Protein AF-A0A959EAC5-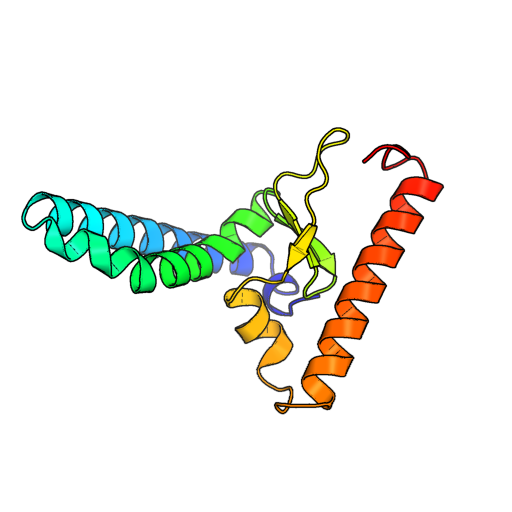F1 (afdb_monomer_lite)

Radius of gyration: 17.31 Å; chains: 1; bounding box: 41×36×44 Å

Structure (mmCIF, N/CA/C/O backbone):
data_AF-A0A959EAC5-F1
#
_entry.id   AF-A0A959EAC5-F1
#
loop_
_atom_site.group_PDB
_atom_site.id
_atom_site.type_symbol
_atom_site.label_atom_id
_atom_site.label_alt_id
_atom_site.label_comp_id
_atom_site.label_asym_id
_atom_site.label_entity_id
_atom_site.label_seq_id
_atom_site.pdbx_PDB_ins_code
_atom_site.Cartn_x
_atom_site.Cartn_y
_atom_site.Cartn_z
_atom_site.occupancy
_atom_site.B_iso_or_equiv
_atom_site.auth_seq_id
_atom_site.auth_comp_id
_atom_site.auth_asym_id
_atom_site.auth_atom_id
_atom_site.pdbx_PDB_model_num
ATOM 1 N N . MET A 1 1 ? -7.072 -6.887 10.159 1.00 77.56 1 MET A N 1
ATOM 2 C CA . MET A 1 1 ? -5.775 -6.319 9.727 1.00 77.56 1 MET A CA 1
ATOM 3 C C . MET A 1 1 ? -5.004 -7.340 8.891 1.00 77.56 1 MET A C 1
ATOM 5 O O . MET A 1 1 ? -5.281 -8.531 9.018 1.00 77.56 1 MET A O 1
ATOM 9 N N . ASN A 1 2 ? -4.082 -6.907 8.026 1.00 88.56 2 ASN A N 1
ATOM 10 C CA . ASN A 1 2 ? -3.206 -7.798 7.253 1.00 88.56 2 ASN A CA 1
ATOM 11 C C . ASN A 1 2 ? -2.317 -8.630 8.210 1.00 88.56 2 ASN A C 1
ATOM 13 O O . ASN A 1 2 ? -1.703 -8.079 9.122 1.00 88.56 2 ASN A O 1
ATOM 17 N N . ARG A 1 3 ? -2.283 -9.964 8.029 1.00 91.44 3 ARG A N 1
ATOM 18 C CA . ARG A 1 3 ? -1.596 -10.911 8.937 1.00 91.44 3 ARG A CA 1
ATOM 19 C C . ARG A 1 3 ? -0.088 -10.688 9.021 1.00 91.44 3 ARG A C 1
ATOM 21 O O . ARG A 1 3 ? 0.509 -11.057 10.023 1.00 91.44 3 ARG A O 1
ATOM 28 N N . PHE A 1 4 ? 0.515 -10.093 7.993 1.00 94.31 4 PHE A N 1
ATOM 29 C CA . PHE A 1 4 ? 1.922 -9.698 8.027 1.00 94.31 4 PHE A CA 1
ATOM 30 C C . PHE A 1 4 ? 2.214 -8.785 9.228 1.00 94.31 4 PHE A C 1
ATOM 32 O O . PHE A 1 4 ? 3.123 -9.058 10.005 1.00 94.31 4 PHE A O 1
ATOM 39 N N . TYR A 1 5 ? 1.358 -7.788 9.469 1.00 94.25 5 TYR A N 1
ATOM 40 C CA . TYR A 1 5 ? 1.528 -6.834 10.571 1.00 94.25 5 TYR A CA 1
ATOM 41 C C . TYR A 1 5 ? 1.115 -7.381 11.949 1.00 94.25 5 TYR A C 1
ATOM 43 O O . TYR A 1 5 ? 1.137 -6.651 12.935 1.00 94.25 5 TYR A O 1
ATOM 51 N N . GLN A 1 6 ? 0.726 -8.657 12.031 1.00 93.94 6 GLN A N 1
ATOM 52 C CA . GLN A 1 6 ? 0.469 -9.364 13.294 1.00 93.94 6 GLN A CA 1
ATOM 53 C C . GLN A 1 6 ? 1.678 -10.198 13.746 1.00 93.94 6 GLN A C 1
ATOM 55 O O . GLN A 1 6 ? 1.641 -10.813 14.809 1.00 93.94 6 GLN A O 1
ATOM 60 N N . GLN A 1 7 ? 2.737 -10.263 12.933 1.00 95.06 7 GLN A N 1
ATOM 61 C CA . GLN A 1 7 ? 3.972 -10.967 13.273 1.00 95.06 7 GLN A CA 1
ATOM 62 C C . GLN A 1 7 ? 4.808 -10.171 14.284 1.00 95.06 7 GLN A C 1
ATOM 64 O O . GLN A 1 7 ? 4.512 -9.018 14.589 1.00 95.06 7 GLN A O 1
ATOM 69 N N . ASN A 1 8 ? 5.893 -10.767 14.785 1.00 97.44 8 ASN A N 1
ATOM 70 C CA . ASN A 1 8 ? 6.855 -10.048 15.618 1.00 97.44 8 ASN A CA 1
ATOM 71 C C . ASN A 1 8 ? 7.402 -8.814 14.874 1.00 97.44 8 ASN A C 1
ATOM 73 O O . ASN A 1 8 ? 7.769 -8.912 13.703 1.00 97.44 8 ASN A O 1
ATOM 77 N N . ILE A 1 9 ? 7.486 -7.673 15.561 1.00 97.31 9 ILE A N 1
ATOM 78 C CA . ILE A 1 9 ? 7.908 -6.396 14.969 1.00 97.31 9 ILE A CA 1
ATOM 79 C C . ILE A 1 9 ? 9.303 -6.457 14.323 1.00 97.31 9 ILE A C 1
ATOM 81 O O . ILE A 1 9 ? 9.515 -5.846 13.280 1.00 97.31 9 ILE A O 1
ATOM 85 N N . LEU A 1 10 ? 10.230 -7.253 14.867 1.00 98.06 10 LEU A N 1
ATOM 86 C CA . LEU A 1 10 ? 11.561 -7.455 14.284 1.00 98.06 10 LEU A CA 1
ATOM 87 C C . LEU A 1 10 ? 11.482 -8.196 12.945 1.00 98.06 10 LEU A C 1
ATOM 89 O O . LEU A 1 10 ? 12.185 -7.837 12.006 1.00 98.06 10 LEU A O 1
ATOM 93 N N . ILE A 1 11 ? 10.595 -9.192 12.831 1.00 98.00 11 ILE A N 1
ATOM 94 C CA . ILE A 1 11 ? 10.355 -9.912 11.571 1.00 98.00 11 ILE A CA 1
ATOM 95 C C . ILE A 1 11 ? 9.734 -8.968 10.537 1.00 98.00 11 ILE A C 1
ATOM 97 O O . ILE A 1 11 ? 10.156 -8.967 9.381 1.00 98.00 11 ILE A O 1
ATOM 101 N N . GLN A 1 12 ? 8.771 -8.138 10.954 1.00 98.06 12 GLN A N 1
ATOM 102 C CA . GLN A 1 12 ? 8.153 -7.150 10.069 1.00 98.06 12 GLN A CA 1
ATOM 103 C C . GLN A 1 12 ? 9.202 -6.193 9.492 1.00 98.06 12 GLN A C 1
ATOM 105 O O . GLN A 1 12 ? 9.268 -6.035 8.274 1.00 98.06 12 GLN A O 1
ATOM 110 N N . TRP A 1 13 ? 10.052 -5.608 10.344 1.00 98.56 13 TRP A N 1
ATOM 111 C CA . TRP A 1 13 ? 11.128 -4.714 9.911 1.00 98.56 13 TRP A CA 1
ATOM 112 C C . TRP A 1 13 ? 12.173 -5.414 9.050 1.00 98.56 13 TRP A C 1
ATOM 114 O O . TRP A 1 13 ? 12.571 -4.854 8.033 1.00 98.56 13 TRP A O 1
ATOM 124 N N . ALA A 1 14 ? 12.588 -6.633 9.404 1.00 98.44 14 ALA A N 1
ATOM 125 C CA . ALA A 1 14 ? 13.559 -7.387 8.615 1.00 98.44 14 ALA A CA 1
ATOM 126 C C . ALA A 1 14 ? 13.055 -7.623 7.181 1.00 98.44 14 ALA A C 1
ATOM 128 O O . ALA A 1 14 ? 13.769 -7.341 6.219 1.00 98.44 14 ALA A O 1
ATOM 129 N N . ILE A 1 15 ? 11.805 -8.074 7.030 1.00 98.38 15 ILE A N 1
ATOM 130 C CA . ILE A 1 15 ? 11.192 -8.299 5.714 1.00 98.38 15 ILE A CA 1
ATOM 131 C C . ILE A 1 15 ? 10.990 -6.972 4.974 1.00 98.38 15 ILE A C 1
ATOM 133 O O . ILE A 1 15 ? 11.333 -6.872 3.797 1.00 98.38 15 ILE A O 1
ATOM 137 N N . ALA A 1 16 ? 10.465 -5.946 5.650 1.00 98.50 16 ALA A N 1
ATOM 138 C CA . ALA A 1 16 ? 10.210 -4.645 5.041 1.00 98.50 16 ALA A CA 1
ATOM 139 C C . ALA A 1 16 ? 11.497 -3.979 4.538 1.00 98.50 16 ALA A C 1
ATOM 141 O O . ALA A 1 16 ? 11.518 -3.466 3.422 1.00 98.50 16 ALA A O 1
ATOM 142 N N . LEU A 1 17 ? 12.575 -4.022 5.324 1.00 98.69 17 LEU A N 1
ATOM 143 C CA . LEU A 1 17 ? 13.864 -3.454 4.945 1.00 98.69 17 LEU A CA 1
ATOM 144 C C . LEU A 1 17 ? 14.492 -4.233 3.788 1.00 98.69 17 LEU A C 1
ATOM 146 O O . LEU A 1 17 ? 14.976 -3.621 2.843 1.00 98.69 17 LEU A O 1
ATOM 150 N N . PHE A 1 18 ? 14.429 -5.568 3.816 1.00 98.69 18 PHE A N 1
ATOM 151 C CA . PHE A 1 18 ? 14.894 -6.395 2.703 1.00 98.69 18 PHE A CA 1
ATOM 152 C C . PHE A 1 18 ? 14.160 -6.056 1.396 1.00 98.69 18 PHE A C 1
ATOM 154 O O . PHE A 1 18 ? 14.800 -5.787 0.380 1.00 98.69 18 PHE A O 1
ATOM 161 N N . MET A 1 19 ? 12.822 -6.008 1.425 1.00 98.69 19 MET A N 1
ATOM 162 C CA . MET A 1 19 ? 12.010 -5.652 0.255 1.00 98.69 19 MET A CA 1
ATOM 163 C C . MET A 1 19 ? 12.306 -4.229 -0.234 1.00 98.69 19 MET A C 1
ATOM 165 O O . MET A 1 19 ? 12.425 -4.009 -1.438 1.00 98.69 19 MET A O 1
ATOM 169 N N . PHE A 1 20 ? 12.468 -3.273 0.683 1.00 98.69 20 PHE A N 1
ATOM 170 C CA . PHE A 1 20 ? 12.763 -1.883 0.345 1.00 98.69 20 PHE A CA 1
ATOM 171 C C . PHE A 1 20 ? 14.161 -1.708 -0.265 1.00 98.69 20 PHE A C 1
ATOM 173 O O . PHE A 1 20 ? 14.309 -1.020 -1.269 1.00 98.69 20 PHE A O 1
ATOM 180 N N . LEU A 1 21 ? 15.186 -2.371 0.274 1.00 98.62 21 LEU A N 1
ATOM 181 C CA . LEU A 1 21 ? 16.530 -2.355 -0.313 1.00 98.62 21 LEU A CA 1
ATOM 182 C C . LEU A 1 21 ? 16.540 -2.998 -1.703 1.00 98.62 21 LEU A C 1
ATOM 184 O O . LEU A 1 21 ? 17.135 -2.452 -2.630 1.00 98.62 21 LEU A O 1
ATOM 188 N N . PHE A 1 22 ? 15.830 -4.116 -1.873 1.00 98.62 22 PHE A N 1
ATOM 189 C CA . PHE A 1 22 ? 15.675 -4.748 -3.181 1.00 98.62 22 PHE A CA 1
ATOM 190 C C . PHE A 1 22 ? 14.978 -3.821 -4.188 1.00 98.62 22 PHE A C 1
ATOM 192 O O . PHE A 1 22 ? 15.409 -3.716 -5.334 1.00 98.62 22 PHE A O 1
ATOM 199 N N . MET A 1 23 ? 13.956 -3.083 -3.747 1.00 98.38 23 MET A N 1
ATOM 200 C CA . MET A 1 23 ? 13.284 -2.055 -4.545 1.00 98.38 23 MET A CA 1
ATOM 201 C C . MET A 1 23 ? 14.251 -0.961 -5.011 1.00 98.38 23 MET A C 1
ATOM 203 O O . MET A 1 23 ? 14.250 -0.633 -6.195 1.00 98.38 23 MET A O 1
ATOM 207 N N . LEU A 1 24 ? 15.109 -0.442 -4.124 1.00 98.38 24 LEU A N 1
ATOM 208 C CA . LEU A 1 24 ? 16.095 0.585 -4.483 1.00 98.38 24 LEU A CA 1
ATOM 209 C C . LEU A 1 24 ? 17.101 0.083 -5.526 1.00 98.38 24 LEU A C 1
ATOM 211 O O . LEU A 1 24 ? 17.419 0.814 -6.461 1.00 98.38 24 LEU A O 1
ATOM 215 N N . ILE A 1 25 ? 17.563 -1.166 -5.399 1.00 98.44 25 ILE A N 1
ATOM 216 C CA . ILE A 1 25 ? 18.467 -1.792 -6.376 1.00 98.44 25 ILE A CA 1
ATOM 217 C C . ILE A 1 25 ? 17.775 -1.918 -7.738 1.00 98.44 25 ILE A C 1
ATOM 219 O O . ILE A 1 25 ? 18.346 -1.515 -8.750 1.00 98.44 25 ILE A O 1
ATOM 223 N N . LEU A 1 26 ? 16.538 -2.429 -7.770 1.00 98.00 26 LEU A N 1
ATOM 224 C CA . LEU A 1 26 ? 15.763 -2.555 -9.008 1.00 98.00 26 LEU A CA 1
ATOM 225 C C . LEU A 1 26 ? 15.500 -1.199 -9.668 1.00 98.00 26 LEU A C 1
ATOM 227 O O . LEU A 1 26 ? 15.659 -1.068 -10.878 1.00 98.00 26 LEU A O 1
ATOM 231 N N . MET A 1 27 ? 15.116 -0.194 -8.879 1.00 97.88 27 MET A N 1
ATOM 232 C CA . MET A 1 27 ? 14.874 1.159 -9.371 1.00 97.88 27 MET A CA 1
ATOM 233 C C . MET A 1 27 ? 16.153 1.773 -9.947 1.00 97.88 27 MET A C 1
ATOM 235 O O . MET A 1 27 ? 16.115 2.321 -11.043 1.00 97.88 27 MET A O 1
ATOM 239 N N . GLY A 1 28 ? 17.282 1.650 -9.242 1.00 97.94 28 GLY A N 1
ATOM 240 C CA . GLY A 1 28 ? 18.577 2.135 -9.717 1.00 97.94 28 GLY A CA 1
ATOM 241 C C . GLY A 1 28 ? 18.990 1.475 -11.032 1.00 97.94 28 GLY A C 1
ATOM 242 O O . GLY A 1 28 ? 19.302 2.176 -11.989 1.00 97.94 28 GLY A O 1
ATOM 243 N N . ALA A 1 29 ? 18.903 0.144 -11.111 1.00 97.44 29 ALA A N 1
ATOM 244 C CA . ALA A 1 29 ? 19.224 -0.604 -12.325 1.00 97.44 29 ALA A CA 1
ATOM 245 C C . ALA A 1 29 ? 18.341 -0.192 -13.514 1.00 97.44 29 ALA A C 1
ATOM 247 O O . ALA A 1 29 ? 18.853 0.040 -14.609 1.00 97.44 29 ALA A O 1
ATOM 248 N N . TRP A 1 30 ? 17.029 -0.049 -13.297 1.00 97.75 30 TRP A N 1
ATOM 249 C CA . TRP A 1 30 ? 16.109 0.393 -14.343 1.00 97.75 30 TRP A CA 1
ATOM 250 C C . TRP A 1 30 ? 16.412 1.819 -14.810 1.00 97.75 30 TRP A C 1
ATOM 252 O O . TRP A 1 30 ? 16.464 2.059 -16.011 1.00 97.75 30 TRP A O 1
ATOM 262 N N . LEU A 1 31 ? 16.662 2.758 -13.892 1.00 97.44 31 LEU A N 1
ATOM 263 C CA . LEU A 1 31 ? 16.973 4.142 -14.257 1.00 97.44 31 LEU A CA 1
ATOM 264 C C . LEU A 1 31 ? 18.300 4.265 -15.014 1.00 97.44 31 LEU A C 1
ATOM 266 O O . LEU A 1 31 ? 18.373 5.041 -15.964 1.00 97.44 31 LEU A O 1
ATOM 270 N N . THR A 1 32 ? 19.326 3.497 -14.635 1.00 97.81 32 THR A N 1
ATOM 271 C CA . THR A 1 32 ? 20.594 3.450 -15.376 1.00 97.81 32 THR A CA 1
ATOM 272 C C . THR A 1 32 ? 20.377 2.912 -16.787 1.00 97.81 32 THR A C 1
ATOM 274 O O . THR A 1 32 ? 20.766 3.570 -17.748 1.00 97.81 32 THR A O 1
ATOM 277 N N . SER A 1 33 ? 19.678 1.784 -16.926 1.00 97.38 33 SER A N 1
ATOM 278 C CA . SER A 1 33 ? 19.379 1.181 -18.231 1.00 97.38 33 SER A CA 1
ATOM 279 C C . SER A 1 33 ? 18.554 2.128 -19.119 1.00 97.38 33 SER A C 1
ATOM 281 O O . SER A 1 33 ? 18.911 2.407 -20.263 1.00 97.38 33 SER A O 1
ATOM 283 N N . ALA A 1 34 ? 17.526 2.768 -18.551 1.00 97.44 34 ALA A N 1
ATOM 284 C CA . ALA A 1 34 ? 16.695 3.736 -19.263 1.00 97.44 34 ALA A CA 1
ATOM 285 C C . ALA A 1 34 ? 17.431 5.025 -19.658 1.00 97.44 34 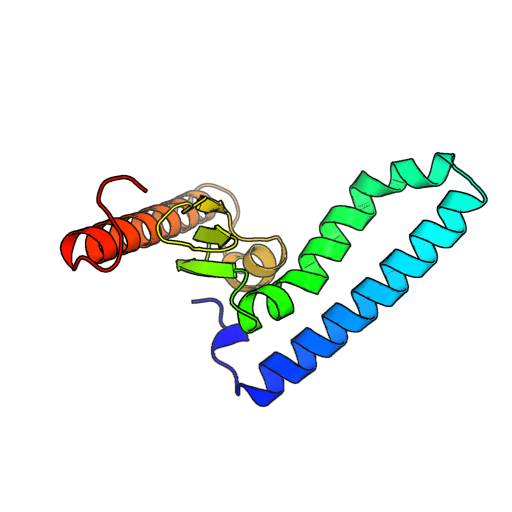ALA A C 1
ATOM 287 O O . ALA A 1 34 ? 17.036 5.682 -20.621 1.00 97.44 34 ALA A O 1
ATOM 288 N N . SER A 1 35 ? 18.504 5.386 -18.949 1.00 97.00 35 SER A N 1
ATOM 289 C CA . SER A 1 35 ? 19.345 6.525 -19.329 1.00 97.00 35 SER A CA 1
ATOM 290 C C . SER A 1 35 ? 20.201 6.240 -20.568 1.00 97.00 35 SER A C 1
ATOM 292 O O . SER A 1 35 ? 20.504 7.163 -21.321 1.00 97.00 35 SER A O 1
ATOM 294 N N . GLU A 1 36 ? 20.537 4.969 -20.812 1.00 97.75 36 GLU A N 1
ATOM 295 C CA . GLU A 1 36 ? 21.245 4.523 -22.018 1.00 97.75 36 GLU A CA 1
ATOM 296 C C . GLU A 1 36 ? 20.269 4.280 -23.179 1.00 97.75 36 GLU A C 1
ATOM 298 O O . GLU A 1 36 ? 20.578 4.581 -24.332 1.00 97.75 36 GLU A O 1
ATOM 303 N N . ASN A 1 37 ? 19.065 3.786 -22.874 1.00 97.12 37 ASN A N 1
ATOM 304 C CA . ASN A 1 37 ? 18.012 3.509 -23.844 1.00 97.12 37 ASN A CA 1
ATOM 305 C C . ASN A 1 37 ? 16.660 4.103 -23.398 1.00 97.12 37 ASN A C 1
ATOM 307 O O . ASN A 1 37 ? 15.884 3.438 -22.704 1.00 97.12 37 ASN A O 1
ATOM 311 N N . PRO A 1 38 ? 16.305 5.320 -23.854 1.00 96.12 38 PRO A N 1
ATOM 312 C CA . PRO A 1 38 ? 15.095 6.014 -23.405 1.00 96.12 38 PRO A CA 1
ATOM 313 C C . PRO A 1 38 ? 13.773 5.278 -23.671 1.00 96.12 38 PRO A C 1
ATOM 315 O O . PRO A 1 38 ? 12.769 5.569 -23.022 1.00 96.12 38 PRO A O 1
ATOM 318 N N . VAL A 1 39 ? 13.737 4.308 -24.593 1.00 97.81 39 VAL A N 1
ATOM 319 C CA . VAL A 1 39 ? 12.542 3.473 -24.818 1.00 97.81 39 VAL A CA 1
ATOM 320 C C . VAL A 1 39 ? 12.178 2.682 -23.557 1.00 97.81 39 VAL A C 1
ATOM 322 O O . VAL A 1 39 ? 11.002 2.423 -23.302 1.00 97.81 39 VAL A O 1
ATOM 325 N N . GLU A 1 40 ? 13.154 2.350 -22.715 1.00 97.19 40 GLU A N 1
ATOM 326 C CA . GLU A 1 40 ? 12.939 1.586 -21.485 1.00 97.19 40 GLU A CA 1
ATOM 327 C C . GLU A 1 40 ? 12.208 2.371 -20.395 1.00 97.19 40 GLU A C 1
ATOM 329 O O . GLU A 1 40 ? 11.677 1.761 -19.463 1.00 97.19 40 GLU A O 1
ATOM 334 N N . TYR A 1 41 ? 12.062 3.695 -20.523 1.00 97.00 41 TYR A N 1
ATOM 335 C CA . TYR A 1 41 ? 11.132 4.440 -19.672 1.00 97.00 41 TYR A CA 1
ATOM 336 C C . TYR A 1 41 ? 9.686 3.954 -19.836 1.00 97.00 41 TYR A C 1
ATOM 338 O O . TYR A 1 41 ? 8.904 4.048 -18.892 1.00 97.00 41 TYR A O 1
ATOM 346 N N . LEU A 1 42 ? 9.325 3.347 -20.975 1.00 97.69 42 LEU A N 1
ATOM 347 C CA . LEU A 1 42 ? 8.013 2.716 -21.153 1.00 97.69 42 LEU A CA 1
ATOM 348 C C . LEU A 1 42 ? 7.794 1.518 -20.215 1.00 97.69 42 LEU A C 1
ATOM 350 O O . LEU A 1 42 ? 6.650 1.155 -19.949 1.00 97.69 42 LEU A O 1
ATOM 354 N N . LEU A 1 43 ? 8.855 0.942 -19.637 1.00 96.69 43 LEU A N 1
ATOM 355 C CA . LEU A 1 43 ? 8.732 -0.104 -18.619 1.00 96.69 43 LEU A CA 1
ATOM 356 C C . LEU A 1 43 ? 8.169 0.426 -17.289 1.00 96.69 43 LEU A C 1
ATOM 358 O O . LEU A 1 43 ? 7.892 -0.373 -16.396 1.00 96.69 43 LEU A O 1
ATOM 362 N N . VAL A 1 44 ? 7.914 1.736 -17.163 1.00 96.56 44 VAL A N 1
ATOM 363 C CA . VAL A 1 44 ? 7.224 2.354 -16.018 1.00 96.56 44 VAL A CA 1
ATOM 364 C C . VAL A 1 44 ? 5.924 1.629 -15.657 1.00 96.56 44 VAL A C 1
ATOM 366 O O . VAL A 1 44 ? 5.646 1.426 -14.477 1.00 96.56 44 VAL A O 1
ATOM 369 N N . PHE A 1 45 ? 5.168 1.149 -16.651 1.00 96.06 45 PHE A N 1
ATOM 370 C CA . PHE A 1 45 ? 3.912 0.423 -16.433 1.00 96.06 45 PHE A CA 1
ATOM 371 C C . PHE A 1 45 ? 4.100 -0.946 -15.762 1.00 96.06 45 PHE A C 1
ATOM 373 O O . PHE A 1 45 ? 3.156 -1.475 -15.179 1.00 96.06 45 PHE A O 1
ATOM 380 N N . LEU A 1 46 ? 5.308 -1.510 -15.823 1.00 94.88 46 LEU A N 1
ATOM 381 C CA . LEU A 1 46 ? 5.672 -2.768 -15.171 1.00 94.88 46 LEU A CA 1
ATOM 382 C C . LEU A 1 46 ? 6.413 -2.518 -13.857 1.00 94.88 46 LEU A C 1
ATOM 384 O O . LEU A 1 46 ? 6.081 -3.122 -12.837 1.00 94.88 46 LEU A O 1
ATOM 388 N N . PHE A 1 47 ? 7.391 -1.609 -13.860 1.00 96.06 47 PHE A N 1
ATOM 389 C CA . PHE A 1 47 ? 8.225 -1.353 -12.692 1.00 96.06 47 PHE A CA 1
ATOM 390 C C . PHE A 1 47 ? 7.465 -0.633 -11.586 1.00 96.06 47 PHE A C 1
ATOM 392 O O . PHE A 1 47 ? 7.561 -1.061 -10.443 1.00 96.06 47 PHE A O 1
ATOM 399 N N . VAL A 1 48 ? 6.669 0.401 -11.876 1.00 96.06 48 VAL A N 1
ATOM 400 C CA . VAL A 1 48 ? 5.998 1.174 -10.814 1.00 96.06 48 VAL A CA 1
ATOM 401 C C . VAL A 1 48 ? 5.122 0.295 -9.905 1.00 96.06 48 VAL A C 1
ATOM 403 O O . VAL A 1 48 ? 5.285 0.394 -8.686 1.00 96.06 48 VAL A O 1
ATOM 406 N N . PRO A 1 49 ? 4.270 -0.619 -10.417 1.00 96.44 49 PRO A N 1
ATOM 407 C CA . PRO A 1 49 ? 3.533 -1.556 -9.565 1.00 96.44 49 PRO 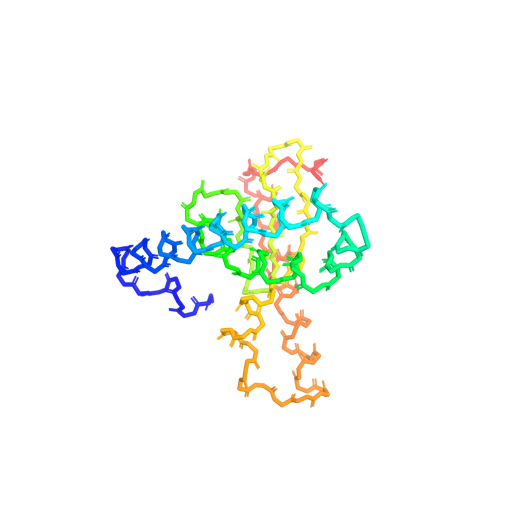A CA 1
ATOM 408 C C . PRO A 1 49 ? 4.428 -2.458 -8.704 1.00 96.44 49 PRO A C 1
ATOM 410 O O . PRO A 1 49 ? 4.101 -2.720 -7.545 1.00 96.44 49 PRO A O 1
ATOM 413 N N . VAL A 1 50 ? 5.560 -2.924 -9.244 1.00 98.00 50 VAL A N 1
ATOM 414 C CA . VAL A 1 50 ? 6.531 -3.754 -8.510 1.00 98.00 50 VAL A CA 1
ATOM 415 C C . VAL A 1 50 ? 7.214 -2.941 -7.410 1.00 98.00 50 VAL A C 1
ATOM 417 O O . VAL A 1 50 ? 7.290 -3.394 -6.269 1.00 98.00 50 VAL A O 1
ATOM 420 N N . LEU A 1 51 ? 7.657 -1.721 -7.717 1.00 97.94 51 LEU A N 1
ATOM 421 C CA . LEU A 1 51 ? 8.291 -0.833 -6.745 1.00 97.94 51 LEU A CA 1
ATOM 422 C C . LEU A 1 51 ? 7.313 -0.467 -5.616 1.00 97.94 51 LEU A C 1
ATOM 424 O O . LEU A 1 51 ? 7.687 -0.533 -4.447 1.00 97.94 51 LEU A O 1
ATOM 428 N N . GLN A 1 52 ? 6.046 -0.171 -5.939 1.00 96.69 52 GLN A N 1
ATOM 429 C CA . GLN A 1 52 ? 4.995 0.083 -4.945 1.00 96.69 52 GLN A CA 1
ATOM 430 C C . GLN A 1 52 ? 4.732 -1.147 -4.057 1.00 96.69 52 GLN A C 1
ATOM 432 O O . GLN A 1 52 ? 4.591 -1.024 -2.837 1.00 96.69 52 GLN A O 1
ATOM 437 N N . PHE A 1 53 ? 4.672 -2.344 -4.650 1.00 98.19 53 PHE A N 1
ATOM 438 C CA . PHE A 1 53 ? 4.489 -3.589 -3.901 1.00 98.19 53 PHE A CA 1
ATOM 439 C C . PHE A 1 53 ? 5.610 -3.783 -2.872 1.00 98.19 53 PHE A C 1
ATOM 441 O O . PHE A 1 53 ? 5.346 -4.071 -1.704 1.00 98.19 53 PHE A O 1
ATOM 448 N N . LEU A 1 54 ? 6.861 -3.595 -3.301 1.00 98.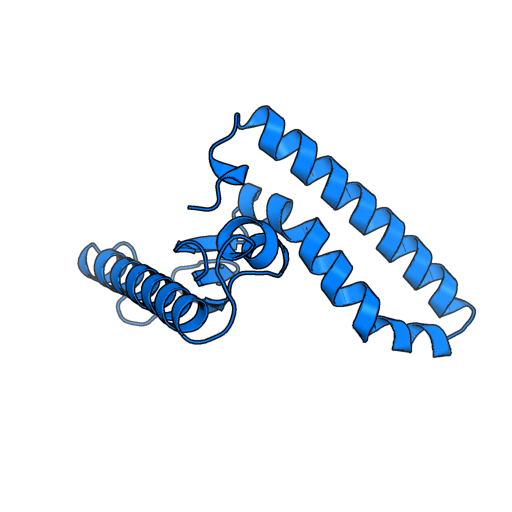50 54 LEU A N 1
ATOM 449 C CA . LEU A 1 54 ? 8.040 -3.793 -2.463 1.00 98.50 54 LEU A CA 1
ATOM 450 C C . LEU A 1 54 ? 8.181 -2.729 -1.363 1.00 98.50 54 LEU A C 1
ATOM 452 O O . LEU A 1 54 ? 8.665 -3.039 -0.276 1.00 98.50 54 LEU A O 1
ATOM 456 N N . SER A 1 55 ? 7.742 -1.493 -1.612 1.00 98.12 55 SER A N 1
ATOM 457 C CA . SER A 1 55 ? 7.841 -0.396 -0.642 1.00 98.12 55 SER A CA 1
ATOM 458 C C . SER A 1 55 ? 6.706 -0.362 0.387 1.00 98.12 55 SER A C 1
ATOM 460 O O . SER A 1 55 ? 6.896 0.183 1.476 1.00 98.12 55 SER A O 1
ATOM 462 N N . THR A 1 56 ? 5.549 -0.974 0.096 1.00 97.62 56 THR A N 1
ATOM 463 C CA . THR A 1 56 ? 4.352 -0.905 0.960 1.00 97.62 56 TH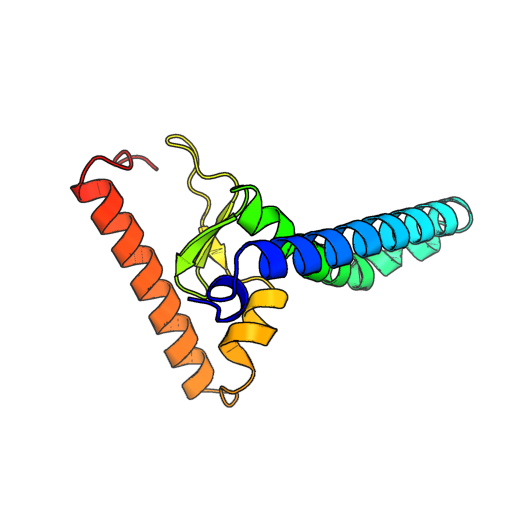R A CA 1
ATOM 464 C C . THR A 1 56 ? 4.629 -1.259 2.431 1.00 97.62 56 THR A C 1
ATOM 466 O O . THR A 1 56 ? 4.229 -0.483 3.306 1.00 97.62 56 THR A O 1
ATOM 469 N N . PRO A 1 57 ? 5.301 -2.382 2.767 1.00 97.75 57 PRO A N 1
ATOM 470 C CA . PRO A 1 57 ? 5.536 -2.746 4.164 1.00 97.75 57 PRO A CA 1
ATOM 471 C C . PRO A 1 57 ? 6.372 -1.710 4.910 1.00 97.75 57 PRO A C 1
ATOM 473 O O . PRO A 1 57 ? 6.055 -1.374 6.049 1.00 97.75 57 PRO A O 1
ATOM 476 N N . PHE A 1 58 ? 7.394 -1.169 4.247 1.00 98.38 58 PHE A N 1
ATOM 477 C CA . PHE A 1 58 ? 8.274 -0.154 4.811 1.00 98.38 58 PHE A CA 1
ATOM 478 C C . PHE A 1 58 ? 7.521 1.155 5.073 1.00 98.38 58 PHE A C 1
ATOM 480 O O . PHE A 1 58 ? 7.577 1.684 6.181 1.00 98.38 58 PHE A O 1
ATOM 487 N N . PHE A 1 59 ? 6.737 1.639 4.104 1.00 97.06 59 PHE A N 1
ATOM 488 C CA . PHE A 1 59 ? 5.946 2.864 4.269 1.00 97.06 59 PHE A CA 1
ATOM 489 C C . PHE A 1 59 ? 4.856 2.743 5.335 1.00 97.06 59 PHE A C 1
ATOM 491 O O . PHE A 1 59 ? 4.591 3.713 6.044 1.00 97.06 59 PHE A O 1
ATOM 498 N N . ARG A 1 60 ? 4.280 1.551 5.530 1.00 96.06 60 ARG A N 1
ATOM 499 C CA . ARG A 1 60 ? 3.418 1.289 6.688 1.00 96.06 60 ARG A CA 1
ATOM 500 C C . ARG A 1 60 ? 4.184 1.420 8.002 1.00 96.06 60 ARG A C 1
ATOM 502 O O . ARG A 1 60 ? 3.736 2.145 8.882 1.00 96.06 60 ARG A O 1
ATOM 509 N N . LEU A 1 61 ? 5.317 0.735 8.147 1.00 96.94 61 LEU A N 1
ATOM 510 C CA . LEU A 1 61 ? 6.074 0.731 9.405 1.00 96.94 61 LEU A CA 1
ATOM 511 C C . LEU A 1 61 ? 6.645 2.110 9.771 1.00 96.94 61 LEU A C 1
ATOM 513 O O . LEU A 1 61 ? 6.724 2.440 10.949 1.00 96.94 61 LEU A O 1
ATOM 517 N N . MET A 1 62 ? 6.975 2.931 8.773 1.00 96.38 62 MET A N 1
ATOM 518 C CA . MET A 1 62 ? 7.401 4.323 8.959 1.00 96.38 62 MET A CA 1
ATOM 519 C C . MET A 1 62 ? 6.248 5.295 9.269 1.00 96.38 62 MET A C 1
ATOM 521 O O . MET A 1 62 ? 6.500 6.473 9.499 1.00 96.38 62 MET A O 1
ATOM 525 N N . GLY A 1 63 ? 4.990 4.842 9.235 1.00 93.56 63 GLY A N 1
ATOM 526 C CA . GLY A 1 63 ? 3.817 5.689 9.474 1.00 93.56 63 GLY A CA 1
ATOM 527 C C . GLY A 1 63 ? 3.387 6.554 8.284 1.00 93.56 63 GLY A C 1
ATOM 528 O O . GLY A 1 63 ? 2.453 7.336 8.418 1.00 93.56 63 GLY A O 1
ATOM 529 N N . LEU A 1 64 ? 4.006 6.401 7.105 1.00 94.06 64 LEU A N 1
ATOM 530 C CA . LEU A 1 64 ? 3.531 7.068 5.886 1.00 94.06 64 LEU A CA 1
ATOM 531 C C . LEU A 1 64 ? 2.179 6.514 5.429 1.00 94.06 64 LEU A C 1
ATOM 533 O O . LEU A 1 64 ? 1.383 7.259 4.867 1.00 94.06 64 LEU A O 1
ATOM 537 N N . TYR A 1 65 ? 1.920 5.224 5.654 1.00 95.31 65 TYR A N 1
ATOM 538 C CA . TYR A 1 65 ? 0.630 4.595 5.370 1.00 95.31 65 TYR A CA 1
ATOM 539 C C . TYR A 1 65 ? -0.113 4.270 6.669 1.00 95.31 65 TYR A C 1
ATOM 541 O O . TYR A 1 65 ? 0.311 3.408 7.449 1.00 95.31 65 TYR A O 1
ATOM 549 N N . THR A 1 66 ? -1.269 4.901 6.871 1.00 94.62 66 THR A N 1
ATOM 550 C CA . THR A 1 66 ? -2.160 4.649 8.010 1.00 94.62 66 THR A CA 1
ATOM 551 C C . THR A 1 66 ? -3.339 3.789 7.572 1.00 94.62 66 THR A C 1
ATOM 553 O O . THR A 1 66 ? -4.091 4.188 6.699 1.00 94.62 66 THR A O 1
ATOM 556 N N . TYR A 1 67 ? -3.504 2.589 8.130 1.00 95.50 67 TYR A N 1
ATOM 557 C CA . TYR A 1 67 ? -4.611 1.695 7.773 1.00 95.50 67 TYR A CA 1
ATOM 558 C C . TYR A 1 67 ? -5.817 1.984 8.661 1.00 95.50 67 TYR A C 1
ATOM 560 O O . TYR A 1 67 ? -5.745 1.748 9.865 1.00 95.50 67 TYR A O 1
ATOM 568 N N . LEU A 1 68 ? -6.918 2.394 8.038 1.00 95.31 68 LEU A N 1
ATOM 569 C CA . LEU A 1 68 ? -8.244 2.497 8.656 1.00 95.31 68 LEU A CA 1
ATOM 570 C C . LEU A 1 68 ? -8.955 1.141 8.663 1.00 95.31 68 LEU A C 1
ATOM 572 O O . LEU A 1 68 ? -9.731 0.806 9.551 1.00 95.31 68 LEU A O 1
ATOM 576 N N . SER A 1 69 ? -8.678 0.324 7.648 1.00 96.75 69 SER A N 1
ATOM 577 C CA . SER A 1 69 ? -9.144 -1.053 7.543 1.00 96.75 69 SER A CA 1
ATOM 578 C C . SER A 1 69 ? -8.143 -1.878 6.726 1.00 96.75 69 SER A C 1
ATOM 580 O O . SER A 1 69 ? -7.182 -1.330 6.191 1.00 96.75 69 SER A O 1
ATOM 582 N N . PRO A 1 70 ? -8.321 -3.205 6.579 1.00 96.44 70 PRO A N 1
ATOM 583 C CA . PRO A 1 70 ? -7.400 -4.029 5.793 1.00 96.44 70 PRO A CA 1
ATOM 584 C C . PRO A 1 70 ? -7.209 -3.613 4.328 1.00 96.44 70 PRO A C 1
ATOM 586 O O . PRO A 1 70 ? -6.238 -4.064 3.735 1.00 96.44 70 PRO A O 1
ATOM 589 N N . MET A 1 71 ? -8.126 -2.826 3.750 1.00 96.69 71 MET A N 1
ATOM 590 C CA . MET A 1 71 ? -8.079 -2.383 2.348 1.00 96.69 71 MET A CA 1
ATOM 591 C C . MET A 1 71 ? -8.386 -0.884 2.178 1.00 96.69 71 MET A C 1
ATOM 593 O O . MET A 1 71 ? -8.641 -0.450 1.058 1.00 96.69 71 MET A O 1
ATOM 597 N N . LEU A 1 72 ? -8.384 -0.099 3.261 1.00 96.75 72 LEU A N 1
ATOM 598 C CA . LEU A 1 72 ? -8.519 1.357 3.205 1.00 96.75 72 LEU A CA 1
ATOM 599 C C . LEU A 1 72 ? -7.396 2.001 4.018 1.00 96.75 72 LEU A C 1
ATOM 601 O O . LEU A 1 72 ? -7.232 1.714 5.207 1.00 96.75 72 LEU A O 1
ATOM 605 N N . LEU A 1 73 ? -6.623 2.849 3.349 1.00 95.56 73 LEU A N 1
ATOM 606 C CA . LEU A 1 73 ? -5.454 3.536 3.874 1.00 95.56 73 LEU A CA 1
ATOM 607 C C . LEU A 1 73 ? -5.621 5.051 3.793 1.00 95.56 73 LEU A C 1
ATOM 609 O O . LEU A 1 73 ? -6.390 5.553 2.981 1.00 95.56 73 LEU A O 1
ATOM 613 N N . VAL A 1 74 ? -4.797 5.753 4.557 1.00 94.44 74 VAL A N 1
ATOM 614 C CA . VAL A 1 74 ? -4.515 7.180 4.432 1.00 94.44 74 VAL A CA 1
ATOM 615 C C . VAL A 1 74 ? -3.026 7.341 4.172 1.00 94.44 74 VAL A C 1
ATOM 617 O O . VAL A 1 74 ? -2.204 6.707 4.842 1.00 94.44 74 VAL A O 1
ATOM 620 N N . TYR A 1 75 ? -2.662 8.161 3.190 1.00 91.38 75 TYR A N 1
ATOM 621 C CA . TYR A 1 75 ? -1.261 8.459 2.889 1.00 91.38 75 TYR A CA 1
ATOM 622 C C . TYR A 1 75 ? -0.854 9.779 3.539 1.00 91.38 75 TYR A C 1
ATOM 624 O O . TYR A 1 75 ? -1.431 10.820 3.241 1.00 91.38 75 TYR A O 1
ATOM 632 N N . GLY A 1 76 ? 0.162 9.741 4.404 1.00 84.50 76 GLY A N 1
ATOM 633 C CA . GLY A 1 76 ? 0.682 10.927 5.084 1.00 84.50 76 GLY A CA 1
ATOM 634 C C . GLY A 1 76 ? -0.384 11.632 5.921 1.00 84.50 76 GLY A C 1
ATOM 635 O O . GLY A 1 76 ? -0.544 12.845 5.798 1.00 84.50 76 GLY A O 1
ATOM 636 N N . ALA A 1 77 ? -1.130 10.857 6.717 1.00 80.94 77 ALA A N 1
ATOM 637 C CA . ALA A 1 77 ? -2.238 11.350 7.527 1.00 80.94 77 ALA A CA 1
ATOM 638 C C . ALA A 1 77 ? -1.823 12.584 8.341 1.00 80.94 77 ALA A C 1
ATOM 640 O O . ALA A 1 77 ? -0.849 12.556 9.095 1.00 80.94 77 ALA A O 1
ATOM 641 N N . SER A 1 78 ? -2.571 13.671 8.178 1.00 81.06 78 SER A N 1
ATOM 642 C CA . SER A 1 78 ? -2.411 14.884 8.972 1.00 81.06 78 SER A CA 1
ATOM 643 C C . SER A 1 78 ? -3.774 15.538 9.200 1.00 81.06 78 SER A C 1
ATOM 645 O O . SER A 1 78 ? -4.674 15.344 8.382 1.00 81.06 78 SER A O 1
ATOM 647 N N . PRO A 1 79 ? -3.925 16.402 10.219 1.00 73.88 79 PRO A N 1
ATOM 648 C CA . PRO A 1 79 ? -5.180 17.124 10.452 1.00 73.88 79 PRO A CA 1
ATOM 649 C C . PRO A 1 79 ? -5.628 18.031 9.291 1.00 73.88 79 PRO A C 1
ATOM 651 O O . PRO A 1 79 ? -6.728 18.561 9.317 1.00 73.88 79 PRO A O 1
ATOM 654 N N . LYS A 1 80 ? -4.771 18.267 8.288 1.00 76.38 80 LYS A N 1
ATOM 655 C CA . LYS A 1 80 ? -5.081 19.091 7.106 1.00 76.38 80 LYS A CA 1
ATOM 656 C C . LYS A 1 80 ? -5.345 18.271 5.847 1.00 76.38 80 LYS A C 1
ATOM 658 O O . LYS A 1 80 ? -5.738 18.840 4.834 1.00 76.38 80 LYS A O 1
ATOM 663 N N . LYS A 1 81 ? -4.998 16.984 5.865 1.00 79.00 81 LYS A N 1
ATOM 664 C CA . LYS A 1 81 ? -4.974 16.142 4.675 1.00 79.00 81 LYS A CA 1
ATOM 665 C C . LYS A 1 81 ? -5.144 14.680 5.068 1.00 79.00 81 LYS A C 1
ATOM 667 O O . LYS A 1 81 ? -4.240 14.095 5.672 1.00 79.00 81 LYS A O 1
ATOM 672 N N . TYR A 1 82 ? -6.290 14.117 4.696 1.00 87.62 82 TYR A N 1
ATOM 673 C CA . TYR A 1 82 ? -6.700 12.752 5.025 1.00 87.62 82 TYR A CA 1
ATOM 674 C C . TYR A 1 82 ? -7.097 11.972 3.763 1.00 87.62 82 TYR A C 1
ATOM 676 O O . TYR A 1 82 ? -8.194 11.434 3.638 1.00 87.62 82 TYR A O 1
ATOM 684 N N . ASP A 1 83 ? -6.185 11.939 2.787 1.00 90.62 83 ASP A N 1
ATOM 685 C CA . ASP A 1 83 ? -6.430 11.325 1.480 1.00 90.62 83 ASP A CA 1
ATOM 686 C C . ASP A 1 83 ? -6.653 9.813 1.617 1.00 90.62 83 ASP A C 1
ATOM 688 O O . ASP A 1 83 ? -5.727 9.056 1.926 1.00 90.62 83 ASP A O 1
ATOM 692 N N . LEU A 1 84 ? -7.883 9.372 1.349 1.00 94.12 84 LEU A N 1
ATOM 693 C CA . LEU A 1 84 ? -8.249 7.961 1.356 1.00 94.12 84 LEU A CA 1
ATOM 694 C C . LEU A 1 84 ? -7.717 7.245 0.109 1.00 94.12 84 LEU A C 1
ATOM 696 O O . LEU A 1 84 ? -7.984 7.629 -1.030 1.00 94.12 84 LEU A O 1
ATOM 700 N N . HIS A 1 85 ? -7.035 6.128 0.332 1.00 95.19 85 HIS A N 1
ATOM 701 C CA . HIS A 1 85 ? -6.495 5.255 -0.700 1.00 95.19 85 HIS A CA 1
ATOM 702 C C . HIS A 1 85 ? -6.944 3.808 -0.490 1.00 95.19 85 HIS A C 1
ATOM 704 O O . HIS A 1 85 ? -7.124 3.334 0.630 1.00 95.19 85 HIS A O 1
ATOM 710 N N . ASN A 1 86 ? -7.109 3.075 -1.589 1.00 94.62 86 ASN A N 1
ATOM 711 C CA . ASN A 1 86 ? -7.350 1.633 -1.544 1.00 94.62 86 ASN A CA 1
ATOM 712 C C . ASN A 1 86 ? -6.090 0.877 -1.085 1.00 94.62 86 ASN A C 1
ATOM 714 O O . ASN A 1 86 ? -4.977 1.380 -1.235 1.00 94.62 86 ASN A O 1
ATOM 718 N N . GLY A 1 87 ? -6.279 -0.360 -0.615 1.00 94.75 87 GLY A N 1
ATOM 719 C CA . GLY A 1 87 ? -5.222 -1.344 -0.380 1.00 94.75 87 GLY A CA 1
ATOM 720 C C . GLY A 1 87 ? -4.239 -1.439 -1.544 1.00 94.75 87 GLY A C 1
ATOM 721 O O . GLY A 1 87 ? -4.642 -1.388 -2.712 1.00 94.75 87 GLY A O 1
ATOM 722 N N . THR A 1 88 ? -2.951 -1.604 -1.243 1.00 96.19 88 THR A N 1
ATOM 723 C CA . THR A 1 88 ? -1.939 -1.770 -2.292 1.00 96.19 88 THR A CA 1
ATOM 724 C C . THR A 1 88 ? -1.952 -3.199 -2.839 1.00 96.19 88 THR A C 1
ATOM 726 O O . THR A 1 88 ? -2.612 -4.097 -2.307 1.00 96.19 88 THR A O 1
ATOM 729 N N . SER A 1 89 ? -1.195 -3.458 -3.907 1.00 96.38 89 SER A N 1
ATOM 730 C CA . SER A 1 89 ? -1.004 -4.818 -4.432 1.00 96.38 89 SER A CA 1
ATOM 731 C C . SER A 1 89 ? -0.459 -5.795 -3.374 1.00 96.38 89 SER A C 1
ATOM 733 O O . SER A 1 89 ? -0.820 -6.976 -3.389 1.00 96.38 89 SER A O 1
ATOM 735 N N . PHE A 1 90 ? 0.334 -5.311 -2.409 1.00 97.62 90 PHE A N 1
ATOM 736 C CA . PHE A 1 90 ? 0.777 -6.096 -1.253 1.00 97.62 90 PHE A CA 1
ATOM 737 C C . PHE A 1 90 ? -0.413 -6.537 -0.394 1.00 97.62 90 PHE A C 1
ATOM 739 O O . PHE A 1 90 ? -0.536 -7.714 -0.049 1.00 97.62 90 PHE A O 1
ATOM 746 N N . ASP A 1 91 ? -1.344 -5.629 -0.111 1.00 96.81 91 ASP A N 1
ATOM 747 C CA . ASP A 1 91 ? -2.541 -5.940 0.671 1.00 96.81 91 ASP A CA 1
ATOM 748 C C . ASP A 1 91 ? -3.477 -6.887 -0.060 1.00 96.81 91 ASP A C 1
ATOM 750 O O . ASP A 1 91 ? -3.974 -7.840 0.539 1.00 96.81 91 ASP A O 1
ATOM 754 N N . TYR A 1 92 ? -3.652 -6.719 -1.371 1.00 95.88 92 TYR A N 1
ATOM 755 C CA . TYR A 1 92 ? -4.407 -7.679 -2.173 1.00 95.88 92 TYR A CA 1
ATOM 756 C C . TYR A 1 92 ? -3.833 -9.095 -2.050 1.00 95.88 92 TYR A C 1
ATOM 758 O O . TYR A 1 92 ? -4.582 -10.044 -1.787 1.00 95.88 92 TYR A O 1
ATOM 766 N N . LEU A 1 93 ? -2.511 -9.252 -2.158 1.00 95.94 93 LEU A N 1
ATOM 767 C CA . LEU A 1 93 ? -1.874 -10.555 -1.983 1.00 95.94 93 LEU A CA 1
ATOM 768 C C . LEU A 1 93 ? -2.085 -11.102 -0.565 1.00 95.94 93 LEU A C 1
ATOM 770 O O . LEU A 1 93 ? -2.380 -12.283 -0.383 1.00 95.94 93 LEU A O 1
ATOM 774 N N . MET A 1 94 ? -1.956 -10.271 0.463 1.00 95.69 94 MET A N 1
ATOM 775 C CA . MET A 1 94 ? -1.962 -10.760 1.841 1.00 95.69 94 MET A CA 1
ATOM 776 C C . MET A 1 94 ? -3.367 -10.955 2.423 1.00 95.69 94 MET A C 1
ATOM 778 O O . MET A 1 94 ? -3.591 -11.887 3.202 1.00 95.69 94 MET A O 1
ATOM 782 N N . VAL A 1 95 ? -4.326 -10.123 2.022 1.00 95.81 95 VAL A N 1
ATOM 783 C CA . VAL A 1 95 ? -5.693 -10.062 2.562 1.00 95.81 95 VAL A CA 1
ATOM 784 C C . VAL A 1 95 ? -6.698 -10.769 1.651 1.00 95.81 95 VAL A C 1
ATOM 786 O O . VAL A 1 95 ? -7.633 -11.424 2.137 1.00 95.81 95 VAL A O 1
ATOM 789 N N . MET A 1 96 ? -6.520 -10.672 0.331 1.00 95.19 96 MET A N 1
ATOM 790 C CA . MET A 1 96 ? -7.527 -11.111 -0.639 1.00 95.19 96 MET A CA 1
ATOM 791 C C . MET A 1 96 ? -7.212 -12.455 -1.305 1.00 95.19 96 MET A C 1
ATOM 793 O O . MET A 1 96 ? -8.155 -13.072 -1.790 1.00 95.19 96 MET A O 1
ATOM 797 N N . LYS A 1 97 ? -5.979 -12.991 -1.233 1.00 94.00 97 LYS A N 1
ATOM 798 C CA . LYS A 1 97 ? -5.562 -14.230 -1.943 1.00 94.00 97 LYS A CA 1
ATOM 799 C C . LYS A 1 97 ? -6.455 -15.467 -1.786 1.00 94.00 97 LYS A C 1
ATOM 801 O O . LYS A 1 97 ? -6.462 -16.321 -2.659 1.00 94.00 97 LYS A O 1
ATOM 806 N N . LYS A 1 98 ? -7.174 -15.603 -0.665 1.00 93.75 98 LYS A N 1
ATOM 807 C CA . LYS A 1 98 ? -8.085 -16.739 -0.402 1.00 93.75 98 LYS A CA 1
ATOM 808 C C . LYS A 1 98 ? -9.557 -16.417 -0.682 1.00 93.75 98 LYS A C 1
ATOM 810 O O . LYS A 1 98 ? -10.433 -17.159 -0.259 1.00 93.75 98 LYS A O 1
ATOM 815 N N . THR A 1 99 ? -9.838 -15.279 -1.308 1.00 95.69 99 THR A N 1
ATOM 816 C CA . THR A 1 99 ? -11.200 -14.811 -1.577 1.00 95.69 99 THR A CA 1
ATOM 817 C C . THR A 1 99 ? -11.511 -15.054 -3.041 1.00 95.69 99 THR A C 1
ATOM 819 O O . THR A 1 99 ? -10.847 -14.487 -3.907 1.00 95.69 99 THR A O 1
ATOM 822 N N . SER A 1 100 ? -12.518 -15.879 -3.319 1.00 95.88 100 SER A N 1
ATOM 823 C CA . SER A 1 100 ? -12.905 -16.200 -4.691 1.00 95.88 100 SER A CA 1
ATOM 824 C C . SER A 1 100 ? -13.324 -14.944 -5.467 1.00 95.88 100 SER A C 1
ATOM 826 O O . SER A 1 100 ? -14.032 -14.100 -4.900 1.00 95.88 100 SER A O 1
ATOM 828 N N . PRO A 1 101 ? -12.942 -14.820 -6.754 1.00 94.19 101 PRO A N 1
ATOM 829 C CA . PRO A 1 101 ? -13.369 -13.713 -7.604 1.00 94.19 101 PRO A CA 1
ATOM 830 C C . PRO A 1 101 ? -14.897 -13.559 -7.675 1.00 94.19 101 PRO A C 1
ATOM 832 O O . PRO A 1 101 ? -15.660 -14.496 -7.435 1.00 94.19 101 PRO A O 1
ATOM 835 N N . GLY A 1 102 ? -15.358 -12.357 -8.027 1.00 95.69 102 GLY A N 1
ATOM 836 C CA . GLY A 1 102 ? -16.780 -12.062 -8.211 1.00 95.69 102 GLY A CA 1
ATOM 837 C C . GLY A 1 102 ? -17.454 -11.513 -6.952 1.00 95.69 102 GLY A C 1
ATOM 838 O O . GLY A 1 102 ? -17.001 -10.538 -6.354 1.00 95.69 102 GLY A O 1
ATOM 839 N N . THR A 1 103 ? -18.615 -12.055 -6.585 1.00 97.50 103 THR A N 1
ATOM 840 C CA . THR A 1 103 ? -19.483 -11.450 -5.555 1.00 97.50 103 THR A CA 1
ATOM 841 C C . THR A 1 103 ? -18.886 -11.511 -4.151 1.00 97.50 103 THR A C 1
ATOM 843 O O . THR A 1 103 ? -19.012 -10.541 -3.408 1.00 97.50 103 THR A O 1
ATOM 846 N N . GLN A 1 104 ? -18.204 -12.601 -3.785 1.00 97.06 104 GLN A N 1
ATOM 847 C CA . GLN A 1 104 ? -17.561 -12.702 -2.468 1.00 97.06 104 GLN A CA 1
ATOM 848 C C . GLN A 1 104 ? -16.463 -11.649 -2.303 1.00 97.06 104 GLN A C 1
ATOM 850 O O . GLN A 1 104 ? -16.429 -10.944 -1.296 1.00 97.06 104 GLN A O 1
ATOM 855 N N . TRP A 1 105 ? -15.622 -11.491 -3.327 1.00 97.06 105 TRP A N 1
ATOM 856 C CA . TRP A 1 105 ? -14.575 -10.478 -3.354 1.00 97.06 105 TRP A CA 1
ATOM 857 C C . TRP A 1 105 ? -15.141 -9.062 -3.217 1.00 97.06 105 TRP A C 1
ATOM 859 O O . TRP A 1 105 ? -14.716 -8.319 -2.337 1.00 97.06 105 TRP A O 1
ATOM 869 N N . ARG A 1 106 ? -16.168 -8.720 -4.010 1.00 97.06 106 ARG A N 1
ATOM 870 C CA . ARG A 1 106 ? -16.842 -7.409 -3.960 1.00 97.06 106 ARG A CA 1
ATOM 871 C C . ARG A 1 106 ? -17.442 -7.111 -2.586 1.00 97.06 106 ARG A C 1
ATOM 873 O O . ARG A 1 106 ? -17.223 -6.029 -2.054 1.00 97.06 106 ARG A O 1
ATOM 880 N N . LYS A 1 107 ? -18.147 -8.077 -1.986 1.00 97.81 107 LYS A N 1
ATOM 881 C CA . LYS A 1 107 ? -18.726 -7.931 -0.639 1.00 97.81 107 LYS A CA 1
ATOM 882 C C . LYS A 1 107 ? -17.648 -7.716 0.423 1.00 97.81 107 LYS A C 1
ATOM 884 O O . LYS A 1 107 ? -17.799 -6.851 1.278 1.00 97.81 107 LYS A O 1
ATOM 889 N N . LYS A 1 108 ? -16.551 -8.474 0.350 1.00 97.19 108 LYS A N 1
ATOM 890 C CA . LYS A 1 108 ? -15.431 -8.350 1.288 1.00 97.19 108 LYS A CA 1
ATOM 891 C C . LYS A 1 108 ? -14.730 -6.994 1.162 1.00 97.19 108 LYS A C 1
ATOM 893 O O . LYS A 1 108 ? -14.480 -6.359 2.178 1.00 97.19 108 LYS A O 1
ATOM 898 N N . MET A 1 109 ? -14.482 -6.529 -0.064 1.00 97.06 109 MET A N 1
ATOM 899 C CA . MET A 1 109 ? -13.942 -5.188 -0.313 1.00 97.06 109 MET A CA 1
ATOM 900 C C . MET A 1 109 ? -14.864 -4.099 0.233 1.00 97.06 109 MET A C 1
ATOM 902 O O . MET A 1 109 ? -14.411 -3.268 1.012 1.00 97.06 109 MET A O 1
ATOM 906 N N . LEU A 1 110 ? -16.160 -4.142 -0.095 1.00 97.94 110 LEU A N 1
ATOM 907 C CA . LEU A 1 110 ? -17.133 -3.169 0.406 1.00 97.94 110 LEU A CA 1
ATOM 908 C C . LEU A 1 110 ? -17.169 -3.143 1.940 1.00 97.94 110 LEU A C 1
ATOM 910 O O . LEU A 1 110 ? -17.171 -2.072 2.535 1.00 97.94 110 LEU A O 1
ATOM 914 N N . SER A 1 111 ? -17.124 -4.313 2.584 1.00 98.12 111 SER A N 1
ATOM 915 C CA . SER A 1 111 ? -17.050 -4.405 4.043 1.00 98.12 111 SER A CA 1
ATOM 916 C C . SER A 1 111 ? -15.813 -3.708 4.613 1.00 98.12 111 SER A C 1
ATOM 918 O O . SER A 1 111 ? -15.923 -3.074 5.656 1.00 98.12 111 SER A O 1
ATOM 920 N N . TYR A 1 112 ? -14.647 -3.818 3.970 1.00 97.75 112 TYR A N 1
ATOM 921 C CA . TYR A 1 112 ? -13.444 -3.117 4.426 1.00 97.75 112 TYR A CA 1
ATOM 922 C C . TYR A 1 112 ? -13.537 -1.606 4.223 1.00 97.75 112 TYR A C 1
ATOM 924 O O . TYR A 1 112 ? -13.085 -0.855 5.083 1.00 97.75 112 TYR A O 1
ATOM 932 N N . TYR A 1 113 ? -14.156 -1.151 3.137 1.00 97.44 113 TYR A N 1
ATOM 933 C CA . TYR A 1 113 ? -14.406 0.275 2.935 1.00 97.44 113 TYR A CA 1
ATOM 934 C C . TYR A 1 113 ? -15.343 0.835 4.007 1.00 97.44 113 TYR A C 1
ATOM 936 O O . TYR A 1 113 ? -15.000 1.823 4.644 1.00 97.44 113 TYR A O 1
ATOM 944 N N . ILE A 1 114 ? -16.470 0.166 4.275 1.00 98.12 114 ILE A N 1
ATOM 945 C CA . ILE A 1 114 ? -17.414 0.586 5.322 1.00 98.12 114 ILE A CA 1
ATOM 946 C C . ILE A 1 114 ? -16.728 0.621 6.693 1.00 98.12 114 ILE A C 1
ATOM 948 O O . ILE A 1 114 ? -16.882 1.596 7.416 1.00 98.12 114 ILE A O 1
ATOM 952 N N . GLN A 1 115 ? -15.928 -0.395 7.037 1.00 98.00 115 GLN A N 1
ATOM 953 C CA . GLN A 1 115 ? -15.155 -0.399 8.287 1.00 98.00 115 GLN A CA 1
ATOM 954 C C . GLN A 1 115 ? -14.203 0.794 8.385 1.00 98.00 115 GLN A C 1
ATOM 956 O O . GLN A 1 115 ? -14.132 1.426 9.430 1.00 98.00 115 GLN A O 1
ATOM 961 N N . GLY A 1 116 ? -13.489 1.105 7.301 1.00 96.44 116 GLY A N 1
ATOM 962 C CA . GLY A 1 116 ? -12.561 2.228 7.294 1.00 96.44 116 GLY A CA 1
ATOM 963 C C . GLY A 1 116 ? -13.273 3.575 7.416 1.00 96.44 116 GLY A C 1
ATOM 964 O O . GLY A 1 116 ? -12.807 4.431 8.149 1.00 96.44 116 GLY A O 1
ATOM 965 N N . LEU A 1 117 ? -14.431 3.748 6.774 1.00 96.31 117 LEU A N 1
ATOM 966 C CA . LEU A 1 117 ? -15.234 4.969 6.908 1.00 96.31 117 LEU A CA 1
ATOM 967 C C . LEU A 1 117 ? -15.826 5.128 8.314 1.00 96.31 117 LEU A C 1
ATOM 969 O O . LEU A 1 117 ? -15.836 6.232 8.842 1.00 96.31 117 LEU A O 1
ATOM 973 N N . LEU A 1 118 ? -16.276 4.036 8.942 1.00 97.75 118 LEU A N 1
ATOM 974 C CA . LEU A 1 118 ? -16.728 4.063 10.337 1.00 97.75 118 LEU A CA 1
ATOM 975 C C . LEU A 1 118 ? -15.595 4.446 11.296 1.00 97.75 118 LEU A C 1
ATOM 977 O O . LEU A 1 118 ? -15.844 5.163 12.258 1.00 97.75 118 LEU A O 1
ATOM 981 N N . GLN A 1 119 ? -14.362 4.010 11.016 1.00 95.94 119 GLN A N 1
ATOM 982 C CA . GLN A 1 119 ? -13.187 4.435 11.776 1.00 95.94 119 GLN A CA 1
ATOM 983 C C . GLN A 1 119 ? -1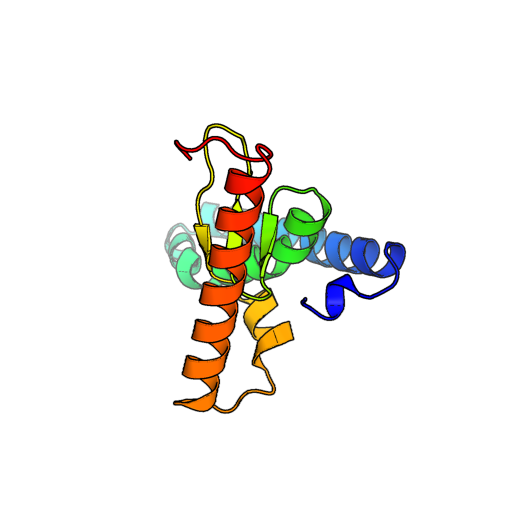2.978 5.953 11.667 1.00 95.94 119 GLN A C 1
ATOM 985 O O . GLN A 1 119 ? -12.806 6.598 12.691 1.00 95.94 119 GLN A O 1
ATOM 990 N N . VAL A 1 120 ? -13.080 6.534 10.464 1.00 94.44 120 VAL A N 1
ATOM 991 C CA . VAL A 1 120 ? -12.979 7.998 10.285 1.00 94.44 120 VAL A CA 1
ATOM 992 C C . VAL A 1 120 ? -14.073 8.739 11.048 1.00 94.44 120 VAL A C 1
ATOM 994 O O . VAL A 1 120 ? -13.778 9.708 11.736 1.00 94.44 120 VAL A O 1
ATOM 997 N N . ILE A 1 121 ? -15.326 8.279 10.958 1.00 95.19 121 ILE A N 1
ATOM 998 C CA . ILE A 1 121 ? -16.443 8.885 11.699 1.00 95.19 121 ILE A CA 1
ATOM 999 C C . ILE A 1 121 ? -16.147 8.870 13.200 1.00 95.19 121 ILE A C 1
ATOM 1001 O O . ILE A 1 121 ? -16.270 9.901 13.849 1.00 95.19 121 ILE A O 1
ATOM 1005 N N . SER A 1 122 ? -15.687 7.734 13.732 1.00 96.38 122 SER A N 1
ATOM 1006 C CA . SER A 1 122 ? -15.329 7.627 15.146 1.00 96.38 122 SER A CA 1
ATOM 1007 C C . SER A 1 122 ? -14.171 8.550 15.535 1.00 96.38 122 SER A C 1
ATOM 1009 O O . SER A 1 122 ? -14.193 9.099 16.630 1.00 96.38 122 SER A O 1
ATOM 1011 N N . GLU A 1 123 ? -13.159 8.715 14.680 1.00 93.88 123 GLU A N 1
ATOM 1012 C CA . GLU A 1 123 ? -12.034 9.627 14.928 1.00 93.88 123 GLU A CA 1
ATOM 1013 C C . GLU A 1 123 ? -12.494 11.098 14.943 1.00 93.88 123 GLU A C 1
ATOM 1015 O O . GLU A 1 123 ? -12.005 11.883 15.752 1.00 93.88 123 GLU A O 1
ATOM 1020 N N . ILE A 1 124 ? -13.476 11.469 14.113 1.00 93.94 124 ILE A N 1
ATOM 1021 C CA . ILE A 1 124 ? -14.092 12.808 14.131 1.00 93.94 124 ILE A CA 1
ATOM 1022 C C . ILE A 1 124 ? -14.938 13.006 15.396 1.00 93.94 124 ILE A C 1
ATOM 1024 O O . ILE A 1 124 ? -14.787 14.012 16.084 1.00 93.94 124 ILE A O 1
ATOM 1028 N N . GLU A 1 125 ? -15.799 12.043 15.739 1.00 96.19 125 GLU A N 1
ATOM 1029 C CA . GLU A 1 125 ? -16.668 12.108 16.927 1.00 96.19 125 GLU A CA 1
ATOM 1030 C C . GLU A 1 125 ? -15.875 12.195 18.242 1.00 96.19 125 GLU A C 1
ATOM 1032 O O . GLU A 1 125 ? -16.359 12.771 19.214 1.00 96.19 125 GLU A O 1
ATOM 1037 N N . ASN A 1 126 ? -14.657 11.647 18.267 1.00 95.81 126 ASN A N 1
ATOM 1038 C CA . ASN A 1 126 ? -13.746 11.693 19.412 1.00 95.81 126 ASN A CA 1
ATOM 1039 C C . ASN A 1 126 ? -12.764 12.882 19.378 1.00 95.81 126 ASN A C 1
ATOM 1041 O O . ASN A 1 126 ? -11.843 12.920 20.192 1.00 95.81 126 ASN A O 1
ATOM 1045 N N . GLU A 1 127 ? -12.930 13.834 18.452 1.00 92.00 127 GLU A N 1
ATOM 1046 C CA . GLU A 1 127 ? -12.059 15.010 18.274 1.00 92.00 127 GLU A CA 1
ATOM 1047 C C . GLU A 1 127 ? -10.586 14.673 17.929 1.00 92.00 127 GLU A C 1
ATOM 1049 O O . GLU A 1 127 ? -9.695 15.518 18.040 1.00 92.00 127 GLU A O 1
ATOM 1054 N N . GLU A 1 128 ? -10.306 13.449 17.468 1.00 90.06 128 GLU A N 1
ATOM 1055 C CA . GLU A 1 128 ? -8.979 13.022 16.994 1.00 90.06 128 GLU A CA 1
ATOM 1056 C C . GLU A 1 128 ? -8.700 13.527 15.567 1.00 90.06 128 GLU A C 1
ATOM 1058 O O . GLU A 1 128 ? -7.546 13.748 15.181 1.00 90.06 128 GLU A O 1
ATOM 1063 N N . LEU A 1 129 ? -9.767 13.757 14.795 1.00 89.50 129 LEU A N 1
ATOM 1064 C CA . LEU A 1 129 ? -9.757 14.405 13.488 1.00 89.50 129 LEU A CA 1
ATOM 1065 C C . LEU A 1 129 ? -10.711 15.610 13.462 1.00 89.50 129 LEU A C 1
ATOM 1067 O O . LEU A 1 129 ? -11.779 15.556 14.068 1.00 89.50 129 LEU A O 1
ATOM 1071 N N . PRO A 1 130 ? -10.374 16.697 12.743 1.00 86.88 130 PRO A N 1
ATOM 1072 C CA . PRO A 1 130 ? -11.290 17.823 12.585 1.00 86.88 130 PRO A CA 1
ATOM 1073 C C . PRO A 1 130 ? -12.492 17.456 11.704 1.00 86.88 130 PRO A C 1
ATOM 1075 O O . PRO A 1 130 ? -12.386 16.637 10.805 1.00 86.88 130 PRO A O 1
ATOM 1078 N N . GLU A 1 131 ? -13.628 18.134 11.858 1.00 85.62 131 GLU A N 1
ATOM 1079 C CA . GLU A 1 131 ? -14.804 17.908 10.991 1.00 85.62 131 GLU A CA 1
ATOM 1080 C C . GLU A 1 131 ? -14.570 18.276 9.511 1.00 85.62 131 GLU A C 1
ATOM 1082 O O . GLU A 1 131 ? -15.379 17.952 8.644 1.00 85.62 131 GLU A O 1
ATOM 1087 N N . THR A 1 132 ? -13.479 18.986 9.213 1.00 81.69 132 THR A N 1
ATOM 1088 C CA . THR A 1 132 ? -13.183 19.547 7.890 1.00 81.69 132 THR A CA 1
ATOM 1089 C C . THR A 1 132 ? -12.154 18.752 7.080 1.00 81.69 132 THR A C 1
ATOM 1091 O O . THR A 1 132 ? -11.673 19.291 6.080 1.00 81.69 132 THR A O 1
ATOM 1094 N N . VAL A 1 133 ? -11.721 17.564 7.536 1.00 73.56 133 VAL A N 1
ATOM 1095 C CA . VAL A 1 133 ? -10.782 16.718 6.760 1.00 73.56 133 VAL A CA 1
ATOM 1096 C C . VAL A 1 133 ? -11.403 16.123 5.505 1.00 73.56 133 VAL A C 1
ATOM 1098 O O . VAL A 1 133 ? -12.630 15.886 5.480 1.00 73.56 133 VAL A O 1
#

Sequence (133 aa):
MNRFYQQNILIQWAIALFMFLFMLILMGAWLTSASENPVEYLLVFLFVPVLQFLSTPFFRLMGLYTYLSPMLLVYGASPKKYDLHNGTSFDYLMVMKKTSPGTQWRKKMLSYYIQGLLQVISEIENEELPETV

Secondary structure (DSSP, 8-state):
--GGGGS-HHHHHHHHHHHHHHHHHHHHHHHHHHHH-GGGGGGHHHHHHHHHHHHHHHHHHTTSEEEEETTEEEES-BTTB--EEEPPHHHIIIIITTSPTTHHHHHHHHHHHHHHHHHHHHHHHTTSS-TT-

Foldseek 3Di:
DQVLVVDDPVSLCVQLVVLQVVLVVVVVVLVVVCVVPVVSVVCCVVSVLSSCLSNVSVCVVVVQWAQLFLFWTFGNDDLVGGDIDTRHPNSCVRPVVVADPDPRSVVVRVVRVVSSVVSVVVCCVVVVHPPPD

pLDDT: mean 94.93, std 5.06, range [73.56, 98.69]